Protein AF-A0A6G3X3W5-F1 (afdb_monomer)

Structure (mmCIF, N/CA/C/O backbone):
data_AF-A0A6G3X3W5-F1
#
_entry.id   AF-A0A6G3X3W5-F1
#
loop_
_atom_site.group_PDB
_atom_site.id
_atom_site.type_symbol
_atom_site.label_atom_id
_atom_site.label_alt_id
_atom_site.label_comp_id
_atom_site.label_asym_id
_atom_site.label_entity_id
_atom_site.label_seq_id
_atom_site.pdbx_PDB_ins_code
_atom_site.Cartn_x
_atom_site.Cartn_y
_atom_site.Cartn_z
_atom_site.occupancy
_atom_site.B_iso_or_equiv
_atom_site.auth_seq_id
_atom_site.auth_comp_id
_atom_site.auth_asym_id
_atom_site.auth_atom_id
_atom_site.pdbx_PDB_model_num
ATOM 1 N N . ASP A 1 1 ? 22.179 17.557 -25.042 1.00 54.53 1 ASP A N 1
ATOM 2 C CA . ASP A 1 1 ? 22.487 17.041 -23.701 1.00 54.53 1 ASP A CA 1
ATOM 3 C C . ASP A 1 1 ? 21.418 16.024 -23.303 1.00 54.53 1 ASP A C 1
ATOM 5 O O . ASP A 1 1 ? 20.459 16.345 -22.616 1.00 54.53 1 ASP A O 1
ATOM 9 N N . SER A 1 2 ? 21.482 14.838 -23.913 1.00 63.31 2 SER A N 1
ATOM 10 C CA . SER A 1 2 ? 20.417 13.816 -23.906 1.00 63.31 2 SER A CA 1
ATOM 11 C C . SER A 1 2 ? 20.949 12.413 -23.597 1.00 63.31 2 SER A C 1
ATOM 13 O O . SER A 1 2 ? 20.219 11.443 -23.739 1.00 63.31 2 SER A O 1
ATOM 15 N N . GLY A 1 3 ? 22.222 12.296 -23.201 1.00 71.25 3 GLY A N 1
ATOM 16 C CA . GLY A 1 3 ? 22.884 11.005 -22.983 1.00 71.25 3 GLY A CA 1
ATOM 17 C C . GLY A 1 3 ? 22.452 10.272 -21.709 1.00 71.25 3 GLY A C 1
ATOM 18 O O . GLY A 1 3 ? 22.761 9.097 -21.569 1.00 71.25 3 GLY A O 1
ATOM 19 N N . PHE A 1 4 ? 21.742 10.953 -20.803 1.00 77.94 4 PHE A N 1
ATOM 20 C CA . PHE A 1 4 ? 21.264 10.398 -19.530 1.00 77.94 4 PHE A CA 1
ATOM 21 C C . PHE A 1 4 ? 19.746 10.179 -19.481 1.00 77.94 4 PHE A C 1
ATOM 23 O O . PHE A 1 4 ? 19.234 9.803 -18.432 1.00 77.94 4 PHE A O 1
ATOM 30 N N . ARG A 1 5 ? 19.018 10.457 -20.572 1.00 88.31 5 ARG A N 1
ATOM 31 C CA . ARG A 1 5 ? 17.571 10.220 -20.622 1.00 88.31 5 ARG A CA 1
ATOM 32 C C . ARG A 1 5 ? 17.301 8.777 -21.001 1.00 88.31 5 ARG A C 1
ATOM 34 O O . ARG A 1 5 ? 17.800 8.304 -22.021 1.00 88.31 5 ARG A O 1
ATOM 41 N N . ASP A 1 6 ? 16.493 8.128 -20.184 1.00 94.44 6 ASP A N 1
ATOM 42 C CA . ASP A 1 6 ? 15.980 6.791 -20.426 1.00 94.44 6 ASP A CA 1
ATOM 43 C C . ASP A 1 6 ? 14.474 6.817 -20.163 1.00 94.44 6 ASP A C 1
ATOM 45 O O . ASP A 1 6 ? 14.011 6.633 -19.039 1.00 94.44 6 ASP A O 1
AT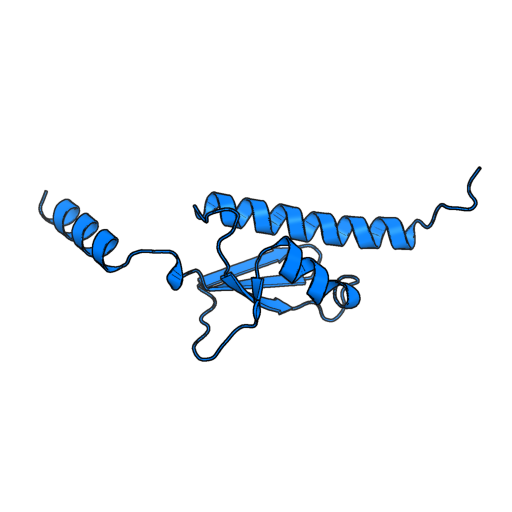OM 49 N N . ASP A 1 7 ? 13.707 7.073 -21.222 1.00 94.38 7 ASP A N 1
ATOM 50 C CA . ASP A 1 7 ? 12.250 7.190 -21.153 1.00 94.38 7 ASP A CA 1
ATOM 51 C C . ASP A 1 7 ? 11.580 5.914 -20.611 1.00 94.38 7 ASP A C 1
ATOM 53 O O . ASP A 1 7 ? 10.452 5.968 -20.116 1.00 94.38 7 ASP A O 1
ATOM 57 N N . ALA A 1 8 ? 12.222 4.747 -20.746 1.00 93.12 8 ALA A N 1
ATOM 58 C CA . ALA A 1 8 ? 11.690 3.497 -20.217 1.00 93.12 8 ALA A CA 1
ATOM 59 C C . ALA A 1 8 ? 11.881 3.438 -18.698 1.00 93.12 8 ALA A C 1
ATOM 61 O O . ALA A 1 8 ? 10.919 3.166 -17.976 1.00 93.12 8 ALA A O 1
ATOM 62 N N . ALA A 1 9 ? 13.083 3.767 -18.218 1.00 93.75 9 ALA A N 1
ATOM 63 C CA . ALA A 1 9 ? 13.370 3.846 -16.789 1.00 93.75 9 ALA A CA 1
ATOM 64 C C . ALA A 1 9 ? 12.545 4.943 -16.091 1.00 93.75 9 ALA A C 1
ATOM 66 O O . ALA A 1 9 ? 12.047 4.736 -14.985 1.00 93.75 9 ALA A O 1
ATOM 67 N N . GLU A 1 10 ? 12.350 6.095 -16.739 1.00 95.94 10 GLU A N 1
ATOM 68 C CA . GLU A 1 10 ? 11.511 7.179 -16.214 1.00 95.94 10 GLU A CA 1
ATOM 69 C C . GLU A 1 10 ? 10.069 6.701 -15.987 1.00 95.94 10 GLU A C 1
ATOM 71 O O . GLU A 1 10 ? 9.555 6.808 -14.871 1.00 95.94 10 GLU A O 1
ATOM 76 N N . LYS A 1 11 ? 9.453 6.067 -16.994 1.00 95.88 11 LYS A N 1
ATOM 77 C CA . LYS A 1 11 ? 8.098 5.497 -16.880 1.00 95.88 11 LYS A CA 1
ATOM 78 C C . LYS A 1 11 ? 8.007 4.415 -15.809 1.00 95.88 11 LYS A C 1
ATOM 80 O O . LYS A 1 11 ? 7.015 4.336 -15.089 1.00 95.88 11 LYS A O 1
ATOM 85 N N . GLU A 1 12 ? 9.025 3.569 -15.694 1.00 95.62 12 GLU A N 1
ATOM 86 C CA . GLU A 1 12 ? 9.077 2.525 -14.668 1.00 95.62 12 GLU A CA 1
ATOM 87 C C . GLU A 1 12 ? 9.028 3.124 -13.255 1.00 95.62 12 GLU A C 1
ATOM 89 O O . GLU A 1 12 ? 8.240 2.688 -12.410 1.00 95.62 12 GLU A O 1
ATOM 94 N N . ILE A 1 13 ? 9.807 4.178 -13.008 1.00 96.62 13 ILE A N 1
ATOM 95 C CA . ILE A 1 13 ? 9.835 4.868 -11.718 1.00 96.62 13 ILE A CA 1
ATOM 96 C C . ILE A 1 13 ? 8.551 5.670 -11.465 1.00 96.62 13 ILE A C 1
ATOM 98 O O . ILE A 1 13 ? 8.084 5.713 -10.323 1.00 96.62 13 ILE A O 1
ATOM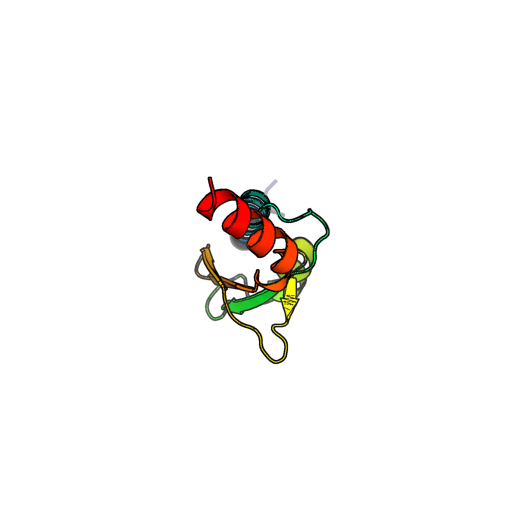 102 N N . GLU A 1 14 ? 7.936 6.258 -12.491 1.00 98.06 14 GLU A N 1
ATOM 103 C CA . GLU A 1 14 ? 6.618 6.897 -12.374 1.00 98.06 14 GLU A CA 1
ATOM 104 C C . GLU A 1 14 ? 5.551 5.913 -11.869 1.00 98.06 14 GLU A C 1
ATOM 106 O O . GLU A 1 14 ? 4.782 6.249 -10.964 1.00 98.06 14 GLU A O 1
ATOM 111 N N . LEU A 1 15 ? 5.549 4.668 -12.364 1.00 98.25 15 LEU A N 1
ATOM 112 C CA . LEU A 1 15 ? 4.633 3.629 -11.880 1.00 98.25 15 LEU A CA 1
ATOM 113 C C . LEU A 1 15 ? 4.884 3.297 -10.401 1.00 98.25 15 LEU A C 1
ATOM 115 O O . LEU A 1 15 ? 3.931 3.184 -9.626 1.00 98.25 15 LEU A O 1
ATOM 119 N N . VAL A 1 16 ? 6.149 3.191 -9.973 1.00 98.44 16 VAL A N 1
ATOM 120 C CA . VAL A 1 16 ? 6.490 2.981 -8.552 1.00 98.44 16 VAL A CA 1
ATOM 121 C C . VAL A 1 16 ? 5.967 4.136 -7.694 1.00 98.44 16 VAL A C 1
ATOM 123 O O . VAL A 1 16 ? 5.354 3.906 -6.647 1.00 98.44 16 VAL A O 1
ATOM 126 N N . GLN A 1 17 ? 6.167 5.381 -8.132 1.00 98.62 17 GLN A N 1
ATOM 127 C CA . GLN A 1 17 ? 5.677 6.565 -7.423 1.00 98.62 17 GLN A CA 1
ATOM 128 C C . GLN A 1 17 ? 4.150 6.587 -7.326 1.00 98.62 17 GLN A C 1
ATOM 130 O O . GLN A 1 17 ? 3.621 6.923 -6.262 1.00 98.62 17 GLN A O 1
ATOM 135 N N . GLN A 1 18 ? 3.445 6.193 -8.389 1.00 98.56 18 GLN A N 1
ATOM 136 C CA . GLN A 1 18 ? 1.987 6.101 -8.400 1.00 98.56 18 GLN A CA 1
ATOM 137 C C . GLN A 1 18 ? 1.490 5.107 -7.343 1.00 98.56 18 GLN A C 1
ATOM 139 O O . GLN A 1 18 ? 0.668 5.471 -6.504 1.00 98.56 18 GLN A O 1
ATOM 144 N N . VAL A 1 19 ? 2.038 3.885 -7.314 1.00 98.50 19 VAL A N 1
ATOM 145 C CA . VAL A 1 19 ? 1.689 2.872 -6.299 1.00 98.50 19 VAL A CA 1
ATOM 146 C C . VAL A 1 19 ? 1.956 3.394 -4.890 1.00 98.50 19 VAL A C 1
ATOM 148 O O . VAL A 1 19 ? 1.099 3.293 -4.010 1.00 98.50 19 VAL A O 1
ATOM 151 N N . VAL A 1 20 ? 3.133 3.983 -4.661 1.00 98.44 20 VAL A N 1
ATOM 152 C CA . VAL A 1 20 ? 3.506 4.497 -3.337 1.00 98.44 20 VAL A CA 1
ATOM 153 C C . VAL A 1 20 ? 2.566 5.619 -2.889 1.00 98.44 20 VAL A C 1
ATOM 155 O O . VAL A 1 20 ? 2.167 5.661 -1.724 1.00 98.44 20 VAL A O 1
ATOM 158 N N . THR A 1 21 ? 2.202 6.518 -3.799 1.00 98.62 21 THR A N 1
ATOM 159 C CA . THR A 1 21 ? 1.320 7.654 -3.509 1.00 98.62 21 THR A CA 1
ATOM 160 C C . THR A 1 21 ? -0.089 7.184 -3.170 1.00 98.62 21 THR A C 1
ATOM 162 O O . THR A 1 21 ? -0.609 7.549 -2.114 1.00 98.62 21 THR A O 1
ATOM 165 N N . GLU A 1 22 ? -0.675 6.322 -4.001 1.00 98.62 22 GLU A N 1
ATOM 166 C CA . GLU A 1 22 ? -2.035 5.817 -3.795 1.00 98.62 22 GLU A CA 1
ATOM 167 C C . GLU A 1 22 ? -2.150 5.002 -2.504 1.00 98.62 22 GLU A C 1
ATOM 169 O O . GLU A 1 22 ? -3.053 5.232 -1.698 1.00 98.62 22 GLU A O 1
ATOM 174 N N . VAL A 1 23 ? -1.191 4.112 -2.221 1.00 98.25 23 VAL A N 1
ATOM 175 C CA . VAL A 1 23 ? -1.237 3.326 -0.980 1.00 98.25 23 VAL A CA 1
ATOM 176 C C . VAL A 1 23 ? -1.020 4.212 0.250 1.00 98.25 23 VAL A C 1
ATOM 178 O O . VAL A 1 23 ? -1.677 4.005 1.269 1.00 98.25 23 VAL A O 1
ATOM 181 N N . ARG A 1 24 ? -0.148 5.229 0.200 1.00 98.06 24 ARG A N 1
ATOM 182 C CA . ARG A 1 24 ? 0.013 6.180 1.321 1.00 98.06 24 ARG A CA 1
ATOM 183 C C . ARG A 1 24 ? -1.251 6.980 1.580 1.00 98.06 24 ARG A C 1
ATOM 185 O O . ARG A 1 24 ? -1.629 7.131 2.741 1.00 98.06 24 ARG A O 1
ATOM 192 N N . ARG A 1 25 ? -1.888 7.469 0.516 1.00 98.31 25 ARG A N 1
ATOM 193 C CA . ARG A 1 25 ? -3.166 8.170 0.599 1.00 98.31 25 ARG A CA 1
ATOM 194 C C . ARG A 1 25 ? -4.210 7.281 1.261 1.00 98.31 25 ARG A C 1
ATOM 196 O O . ARG A 1 25 ? -4.759 7.671 2.282 1.00 98.31 25 ARG A O 1
ATOM 203 N N . PHE A 1 26 ? -4.383 6.061 0.760 1.00 97.81 26 PHE A N 1
ATOM 204 C CA . PHE A 1 26 ? -5.319 5.108 1.342 1.00 97.81 26 PHE A CA 1
ATOM 205 C C . PHE A 1 26 ? -5.034 4.853 2.822 1.00 97.81 26 PHE A C 1
ATOM 207 O O . PHE A 1 26 ? -5.934 4.945 3.647 1.00 97.81 26 PHE A O 1
ATOM 214 N N . ARG A 1 27 ? -3.776 4.595 3.193 1.00 96.44 27 ARG A N 1
ATOM 215 C CA . ARG A 1 27 ? -3.396 4.382 4.595 1.00 96.44 27 ARG A CA 1
ATOM 216 C C . ARG A 1 27 ? -3.770 5.569 5.490 1.00 96.44 27 ARG A C 1
ATOM 218 O O . ARG A 1 27 ? -4.234 5.350 6.605 1.00 96.44 27 ARG A O 1
ATOM 225 N N . ASN A 1 28 ? -3.569 6.795 5.013 1.00 96.25 28 ASN A N 1
ATOM 226 C CA . ASN A 1 28 ? -3.969 8.004 5.730 1.00 96.25 28 ASN A CA 1
ATOM 227 C C . ASN A 1 28 ? -5.496 8.112 5.856 1.00 96.25 28 ASN A C 1
ATOM 229 O O . ASN A 1 28 ? -6.000 8.385 6.940 1.00 96.25 28 ASN A O 1
ATOM 233 N N . ASP A 1 29 ? -6.228 7.821 4.780 1.00 95.94 29 ASP A N 1
ATOM 234 C CA . ASP A 1 29 ? -7.696 7.829 4.770 1.00 95.94 29 ASP A CA 1
ATOM 235 C C . ASP A 1 29 ? -8.281 6.764 5.723 1.00 95.94 29 ASP A C 1
ATOM 237 O O . ASP A 1 29 ? -9.361 6.950 6.275 1.00 95.94 29 ASP A O 1
ATOM 241 N N . GLN A 1 30 ? -7.543 5.674 5.975 1.00 93.25 30 GLN A N 1
ATOM 242 C CA . GLN A 1 30 ? -7.866 4.655 6.985 1.00 93.25 30 GLN A CA 1
ATOM 243 C C . GLN A 1 30 ? -7.373 5.003 8.407 1.00 93.25 30 GLN A C 1
ATOM 245 O O . GLN A 1 30 ? -7.463 4.175 9.311 1.00 93.25 30 GLN A O 1
ATOM 250 N N . GLY A 1 31 ? -6.819 6.201 8.625 1.00 92.44 31 GLY A N 1
ATOM 251 C CA . GLY A 1 31 ? -6.369 6.670 9.940 1.00 92.44 31 GLY A CA 1
ATOM 252 C C . GLY A 1 31 ? -5.086 6.013 10.461 1.00 92.44 31 GLY A C 1
ATOM 253 O O . GLY A 1 31 ? -4.794 6.092 11.657 1.00 92.44 31 GLY A O 1
ATOM 254 N N . LEU A 1 32 ? -4.305 5.359 9.597 1.00 93.12 32 LEU A N 1
ATOM 255 C CA . LEU A 1 32 ? -3.078 4.684 10.013 1.00 93.12 32 LEU A CA 1
ATOM 256 C C . LEU A 1 32 ? -1.965 5.672 10.323 1.00 93.12 32 LEU A C 1
ATOM 258 O O . LEU A 1 32 ? -1.695 6.607 9.569 1.00 93.12 32 LEU A O 1
ATOM 262 N N . GLN A 1 33 ? -1.218 5.382 11.386 1.00 93.31 33 GLN A N 1
ATOM 263 C CA . GLN A 1 33 ? -0.040 6.175 11.713 1.00 93.31 33 GLN A CA 1
ATOM 264 C C . GLN A 1 33 ? 1.049 5.990 10.634 1.00 93.31 33 GLN A C 1
ATOM 266 O O . GLN A 1 33 ? 1.243 4.868 10.144 1.00 93.31 33 GLN A O 1
ATOM 271 N N . PRO A 1 34 ? 1.831 7.033 10.286 1.00 91.75 34 PRO A N 1
ATOM 272 C CA . PRO A 1 34 ? 2.832 6.957 9.212 1.00 91.75 34 PRO A CA 1
ATOM 273 C C . PRO A 1 34 ? 3.857 5.819 9.361 1.00 91.75 34 PRO A C 1
ATOM 275 O O . PRO A 1 34 ? 4.326 5.259 8.372 1.00 91.75 34 PRO A O 1
ATOM 278 N N . GLY A 1 35 ? 4.212 5.463 10.601 1.00 94.00 35 GLY A N 1
ATOM 279 C CA . GLY A 1 35 ? 5.165 4.393 10.912 1.00 94.00 35 GLY A CA 1
ATOM 280 C C . GLY A 1 35 ? 4.546 3.007 11.117 1.00 94.00 35 GLY A C 1
ATOM 281 O O . GLY A 1 35 ? 5.291 2.038 11.260 1.00 94.00 35 GLY A O 1
ATOM 282 N N . GLN A 1 36 ? 3.214 2.898 11.146 1.00 95.56 36 GLN A N 1
ATOM 283 C CA . GLN A 1 36 ? 2.521 1.649 11.455 1.00 95.56 36 GLN A CA 1
ATOM 284 C C . GLN A 1 36 ? 2.794 0.603 10.375 1.00 95.56 36 GLN A C 1
ATOM 286 O O . GLN A 1 36 ? 2.580 0.848 9.187 1.00 95.56 36 GLN A O 1
ATOM 291 N N . LYS A 1 37 ? 3.266 -0.577 10.767 1.00 96.19 37 LYS A N 1
ATOM 292 C CA . LYS A 1 37 ? 3.446 -1.677 9.822 1.00 96.19 37 LYS A CA 1
ATOM 293 C C . LYS A 1 37 ? 2.116 -2.383 9.575 1.00 96.19 37 LYS A C 1
ATOM 295 O O . LYS A 1 37 ? 1.324 -2.516 10.501 1.00 96.19 37 LYS A O 1
ATOM 300 N N . VAL A 1 38 ? 1.877 -2.791 8.332 1.00 96.75 38 VAL A N 1
ATOM 301 C CA . VAL A 1 38 ? 0.621 -3.430 7.907 1.00 96.75 38 VAL A CA 1
ATOM 302 C C . VAL A 1 38 ? 0.948 -4.693 7.109 1.00 96.75 38 VAL A C 1
ATOM 304 O O . VAL A 1 38 ? 1.749 -4.600 6.174 1.00 96.75 38 VAL A O 1
ATOM 307 N N . PRO A 1 39 ? 0.383 -5.864 7.448 1.00 97.81 39 PRO A N 1
ATOM 308 C CA . PRO A 1 39 ? 0.507 -7.062 6.623 1.00 97.81 39 PRO A CA 1
ATOM 309 C C . PRO A 1 39 ? -0.118 -6.849 5.241 1.00 97.81 39 PRO A C 1
ATOM 311 O O . PRO A 1 39 ? -1.200 -6.269 5.125 1.00 97.81 39 PRO A O 1
ATOM 314 N N . ALA A 1 40 ? 0.568 -7.303 4.193 1.00 98.38 40 ALA A N 1
ATOM 315 C CA . ALA A 1 40 ? 0.124 -7.103 2.824 1.00 98.38 40 ALA A CA 1
ATOM 316 C C . ALA A 1 40 ? 0.579 -8.197 1.855 1.00 98.38 40 ALA A C 1
ATOM 318 O O . ALA A 1 40 ? 1.732 -8.655 1.882 1.00 98.38 40 ALA A O 1
ATOM 319 N N . GLU A 1 41 ? -0.304 -8.493 0.909 1.00 98.56 41 GLU A N 1
ATOM 320 C CA . GLU A 1 41 ? -0.013 -9.254 -0.302 1.00 98.56 41 GLU A CA 1
ATOM 321 C C . GLU A 1 41 ? 0.071 -8.298 -1.499 1.00 98.56 41 GLU A C 1
ATOM 323 O O . GLU A 1 41 ? -0.745 -7.384 -1.644 1.00 98.56 41 GLU A O 1
ATOM 328 N N . LEU A 1 42 ? 1.098 -8.475 -2.333 1.00 98.56 42 LEU A N 1
ATOM 329 C CA . LEU A 1 42 ? 1.341 -7.653 -3.515 1.00 98.56 42 LEU A CA 1
ATOM 330 C C . LEU A 1 42 ? 1.302 -8.559 -4.744 1.00 98.56 42 LEU A C 1
ATOM 332 O O . LEU A 1 42 ? 2.175 -9.404 -4.927 1.00 98.56 42 LEU A O 1
ATOM 336 N N . THR A 1 43 ? 0.318 -8.354 -5.611 1.00 98.44 43 THR A N 1
ATOM 337 C CA . THR A 1 43 ? 0.257 -9.013 -6.917 1.00 98.44 43 THR A CA 1
ATOM 338 C C . THR A 1 43 ? 0.890 -8.091 -7.954 1.00 98.44 43 THR A C 1
ATOM 340 O O . THR A 1 43 ? 0.262 -7.126 -8.390 1.00 98.44 43 THR A O 1
ATOM 343 N N . LEU A 1 44 ? 2.148 -8.368 -8.317 1.00 98.06 44 LEU A N 1
ATOM 344 C CA . LEU A 1 44 ? 2.949 -7.543 -9.240 1.00 98.06 44 LEU A CA 1
ATOM 345 C C . LEU A 1 44 ? 3.305 -8.255 -10.554 1.00 98.06 44 LEU A C 1
ATOM 347 O O . LEU A 1 44 ? 3.920 -7.654 -11.438 1.00 98.06 44 LEU A O 1
ATOM 351 N N . THR A 1 45 ? 2.975 -9.540 -10.690 1.00 96.31 45 THR A N 1
ATOM 352 C CA . THR A 1 45 ? 3.323 -10.345 -11.866 1.00 96.31 45 THR A CA 1
ATOM 353 C C . THR A 1 45 ? 2.791 -9.709 -13.150 1.00 96.31 45 THR A C 1
ATOM 355 O O . THR A 1 45 ? 1.633 -9.314 -13.221 1.00 96.31 45 THR A O 1
ATOM 358 N N . GLY A 1 46 ? 3.643 -9.617 -14.175 1.00 95.06 46 GLY A N 1
ATOM 359 C CA . GLY A 1 46 ? 3.289 -8.996 -15.456 1.00 95.06 46 GLY A CA 1
ATOM 360 C C . GLY A 1 46 ? 3.370 -7.466 -15.472 1.00 95.06 46 GLY A C 1
ATOM 36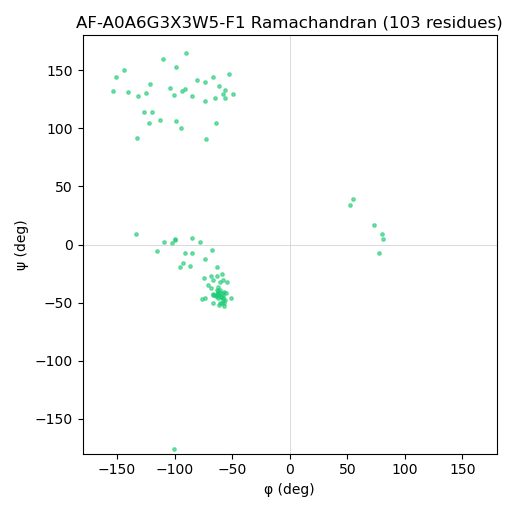1 O O . GLY A 1 46 ? 3.039 -6.862 -16.487 1.00 95.06 46 GLY A O 1
ATOM 362 N N . THR A 1 47 ? 3.836 -6.836 -14.389 1.00 96.56 47 THR A N 1
ATOM 363 C CA . THR A 1 47 ? 4.063 -5.385 -14.316 1.00 96.56 47 THR A CA 1
ATOM 364 C C . THR A 1 47 ? 5.556 -5.055 -14.258 1.00 96.56 47 THR A C 1
ATOM 366 O O . THR A 1 47 ? 6.369 -5.877 -13.828 1.00 96.56 47 THR A O 1
ATOM 369 N N . ALA A 1 48 ? 5.915 -3.813 -14.599 1.00 96.25 48 ALA A N 1
ATOM 370 C CA . ALA A 1 48 ? 7.266 -3.279 -14.394 1.00 96.25 48 ALA A CA 1
ATOM 371 C C . ALA A 1 48 ? 7.631 -3.100 -12.901 1.00 96.25 48 ALA A C 1
ATOM 373 O O . ALA A 1 48 ? 8.760 -2.760 -12.570 1.00 96.25 48 ALA A O 1
ATOM 374 N N . LEU A 1 49 ? 6.690 -3.343 -11.980 1.00 97.75 49 LEU A N 1
ATOM 375 C CA . LEU A 1 49 ? 6.869 -3.145 -10.541 1.00 97.75 49 LEU A CA 1
ATOM 376 C C . LEU A 1 49 ? 7.487 -4.359 -9.840 1.00 97.75 49 LEU A C 1
ATOM 378 O O . LEU A 1 49 ? 7.987 -4.213 -8.728 1.00 97.75 49 LEU A O 1
ATOM 382 N N . ALA A 1 50 ? 7.444 -5.550 -10.451 1.00 97.81 50 ALA A N 1
ATOM 383 C CA . ALA A 1 50 ? 7.909 -6.785 -9.816 1.00 97.81 50 ALA A CA 1
ATOM 384 C C . ALA A 1 50 ? 9.369 -6.711 -9.308 1.00 97.81 50 ALA A C 1
ATOM 386 O O . ALA A 1 50 ? 9.609 -7.129 -8.174 1.00 97.81 50 ALA A O 1
ATOM 387 N N . PRO A 1 51 ? 10.336 -6.117 -10.042 1.00 97.50 51 PRO A N 1
ATOM 388 C CA . PRO A 1 51 ? 11.699 -5.929 -9.534 1.00 97.50 51 PRO A CA 1
ATOM 389 C C . PRO A 1 51 ? 11.796 -5.004 -8.306 1.00 97.50 51 PRO A C 1
ATOM 391 O O . PRO A 1 51 ? 12.775 -5.066 -7.564 1.00 97.50 51 PRO A O 1
ATOM 394 N N . HIS A 1 52 ? 10.783 -4.165 -8.064 1.00 98.12 52 HIS A N 1
ATOM 395 C CA . HIS A 1 52 ? 10.769 -3.132 -7.022 1.00 98.12 52 HIS A CA 1
ATOM 396 C C . HIS A 1 52 ? 10.019 -3.532 -5.753 1.00 98.1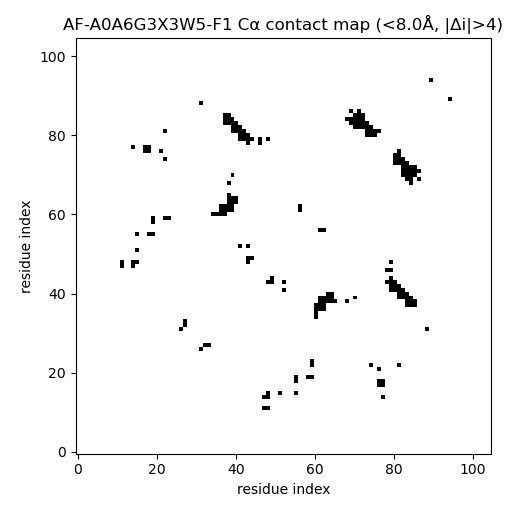2 52 HIS A C 1
ATOM 398 O O . HIS A 1 52 ? 9.884 -2.709 -4.846 1.00 98.12 52 HIS A O 1
ATOM 404 N N . GLU A 1 53 ? 9.534 -4.773 -5.644 1.00 98.38 53 GLU A N 1
ATOM 405 C CA . GLU A 1 53 ? 8.672 -5.197 -4.533 1.00 98.38 53 GLU A CA 1
ATOM 406 C C . GLU A 1 53 ? 9.263 -4.857 -3.155 1.00 98.38 53 GLU A C 1
ATOM 408 O O . GLU A 1 53 ? 8.578 -4.296 -2.295 1.00 98.38 53 GLU A O 1
ATOM 413 N N . ALA A 1 54 ? 10.551 -5.141 -2.948 1.00 98.44 54 ALA A N 1
ATOM 414 C CA . ALA A 1 54 ? 11.226 -4.874 -1.680 1.00 98.44 54 ALA A CA 1
ATOM 415 C C . ALA A 1 54 ? 11.232 -3.374 -1.328 1.00 98.44 54 ALA A C 1
ATOM 417 O O . ALA A 1 54 ? 10.930 -3.000 -0.191 1.00 98.44 54 ALA A O 1
ATOM 418 N N . ALA A 1 55 ? 11.510 -2.509 -2.310 1.00 98.31 55 ALA A N 1
ATOM 419 C CA . ALA A 1 55 ? 11.500 -1.059 -2.133 1.00 98.31 55 ALA A CA 1
ATOM 420 C C . ALA A 1 55 ? 10.080 -0.537 -1.860 1.00 98.31 55 ALA A C 1
ATOM 422 O O . ALA A 1 55 ? 9.878 0.251 -0.932 1.00 98.31 55 ALA A O 1
ATOM 423 N N . ILE A 1 56 ? 9.083 -1.030 -2.603 1.00 98.50 56 ILE A N 1
ATOM 424 C CA . ILE A 1 56 ? 7.665 -0.698 -2.408 1.00 98.50 56 ILE A CA 1
ATOM 425 C C . ILE A 1 56 ? 7.236 -1.050 -0.977 1.00 98.50 56 ILE A C 1
ATOM 427 O O . ILE A 1 56 ? 6.719 -0.190 -0.257 1.00 98.50 56 ILE A O 1
ATOM 431 N N . ARG A 1 57 ? 7.521 -2.274 -0.510 1.00 98.56 57 ARG A N 1
ATOM 432 C CA . ARG A 1 57 ? 7.214 -2.702 0.866 1.00 98.56 57 ARG A CA 1
ATOM 433 C C . ARG A 1 57 ? 7.886 -1.809 1.906 1.00 98.56 57 ARG A C 1
ATOM 435 O O . ARG A 1 57 ? 7.236 -1.377 2.862 1.00 98.56 57 ARG A O 1
ATOM 442 N N . GLN A 1 58 ? 9.162 -1.478 1.712 1.00 98.50 58 GLN A N 1
ATOM 443 C CA . GLN A 1 58 ? 9.916 -0.619 2.627 1.00 98.50 58 GLN A CA 1
ATOM 444 C C . GLN A 1 58 ? 9.320 0.794 2.730 1.00 98.50 58 GLN A C 1
ATOM 446 O O . GLN A 1 58 ? 9.152 1.311 3.845 1.00 98.50 58 GLN A O 1
ATOM 451 N N . LEU A 1 59 ? 8.991 1.412 1.591 1.00 98.31 59 LEU A N 1
ATOM 452 C CA . LEU A 1 59 ? 8.437 2.768 1.502 1.00 98.31 59 LEU A CA 1
ATOM 453 C C . LEU A 1 59 ? 7.016 2.880 2.061 1.00 98.31 59 LEU A C 1
ATOM 455 O O . LEU A 1 59 ? 6.630 3.965 2.512 1.00 98.31 59 LEU A O 1
ATOM 459 N N . LEU A 1 60 ? 6.260 1.782 2.025 1.00 98.12 60 LEU A N 1
ATOM 460 C CA . LEU A 1 60 ? 4.858 1.701 2.442 1.00 98.12 60 LEU A CA 1
ATOM 461 C C . LEU A 1 60 ? 4.648 1.055 3.817 1.00 98.12 60 LEU A C 1
ATOM 463 O O . LEU A 1 60 ? 3.508 0.933 4.264 1.00 98.12 60 LEU A O 1
ATOM 467 N N . ARG A 1 61 ? 5.735 0.658 4.497 1.00 98.00 61 ARG A N 1
ATOM 468 C CA . ARG A 1 61 ? 5.702 -0.064 5.783 1.00 98.00 61 ARG A CA 1
ATOM 469 C C . ARG A 1 61 ? 4.856 -1.338 5.709 1.00 98.00 61 ARG A C 1
ATOM 471 O O . ARG A 1 61 ? 4.135 -1.666 6.649 1.00 98.00 61 ARG A O 1
ATOM 478 N N . LEU A 1 62 ? 4.944 -2.051 4.591 1.00 98.06 62 LEU A N 1
ATOM 479 C CA . LEU A 1 62 ? 4.211 -3.295 4.396 1.00 98.06 62 LEU A CA 1
ATOM 480 C C . LEU A 1 62 ? 5.054 -4.479 4.851 1.00 98.06 62 LEU A C 1
ATOM 482 O O . LEU A 1 62 ? 6.236 -4.582 4.523 1.00 98.06 62 LEU A O 1
ATOM 486 N N . GLN A 1 63 ? 4.435 -5.374 5.607 1.00 97.69 63 GLN A N 1
ATOM 487 C CA . GLN A 1 63 ? 5.012 -6.663 5.966 1.00 97.69 63 GLN A CA 1
ATOM 488 C C . GLN A 1 63 ? 4.449 -7.742 5.038 1.00 97.69 63 GLN A C 1
ATOM 490 O O . GLN A 1 63 ? 3.347 -7.566 4.518 1.00 97.69 63 GLN A O 1
ATOM 495 N N . PRO A 1 64 ? 5.180 -8.839 4.793 1.00 97.62 64 PRO A N 1
ATOM 496 C CA . PRO A 1 64 ? 4.603 -10.003 4.130 1.00 97.62 64 PRO A CA 1
ATOM 497 C C . PRO A 1 64 ? 3.319 -10.459 4.832 1.00 97.62 64 PRO A C 1
ATOM 499 O O . PRO A 1 64 ? 3.208 -10.332 6.055 1.00 97.62 64 PRO A O 1
ATOM 502 N N . ALA A 1 65 ? 2.368 -10.985 4.063 1.00 96.12 65 ALA A N 1
ATOM 503 C CA . ALA A 1 65 ? 1.234 -11.710 4.619 1.00 96.12 65 ALA A CA 1
ATOM 504 C C . ALA A 1 65 ? 1.759 -12.870 5.484 1.00 96.12 65 ALA A C 1
ATOM 506 O O . ALA A 1 65 ? 2.606 -13.646 5.041 1.00 96.12 65 ALA A O 1
ATOM 507 N N . GLY A 1 66 ? 1.312 -12.924 6.737 1.00 90.31 66 GLY A N 1
ATOM 508 C CA . GLY A 1 66 ? 1.637 -14.001 7.669 1.00 90.31 66 GLY A CA 1
ATOM 509 C C . GLY A 1 66 ? 0.500 -15.012 7.781 1.00 90.31 66 GLY A C 1
ATOM 510 O O . GLY A 1 66 ? -0.536 -14.883 7.123 1.00 90.31 66 GLY A O 1
ATOM 511 N N . ASP A 1 67 ? 0.675 -15.988 8.667 1.00 90.12 67 ASP A N 1
ATOM 512 C CA . ASP A 1 67 ? -0.383 -16.939 8.999 1.00 90.12 67 ASP A CA 1
ATOM 513 C C . ASP A 1 67 ? -1.620 -16.200 9.523 1.00 90.12 67 ASP A C 1
ATOM 515 O O . ASP A 1 67 ? -1.533 -15.351 10.411 1.00 90.12 67 ASP A O 1
ATOM 519 N N . GLY A 1 68 ? -2.781 -16.516 8.951 1.00 89.25 68 GLY A N 1
ATOM 520 C CA . GLY A 1 68 ? -4.041 -15.871 9.316 1.00 89.25 68 GLY A CA 1
ATOM 521 C C . GLY A 1 68 ? -4.281 -14.502 8.678 1.00 89.25 68 GLY A C 1
ATOM 522 O O . GLY A 1 68 ? -5.260 -13.866 9.052 1.00 89.25 68 GLY A O 1
ATOM 523 N N . PHE A 1 69 ? -3.458 -14.066 7.713 1.00 95.81 69 PHE A N 1
ATOM 524 C CA . PHE A 1 69 ? -3.735 -12.874 6.902 1.00 95.81 69 PHE A CA 1
ATOM 525 C C . PHE A 1 69 ? -5.161 -12.900 6.340 1.00 95.81 69 PHE A C 1
ATOM 527 O O . PHE A 1 69 ? -5.576 -13.883 5.720 1.00 95.81 69 PHE A O 1
ATOM 534 N N . GLN A 1 70 ? -5.894 -11.805 6.537 1.00 95.19 70 GLN A N 1
ATOM 535 C CA . GLN A 1 70 ? -7.201 -11.585 5.930 1.00 95.19 70 GLN A CA 1
ATOM 536 C C . GLN A 1 70 ? -7.188 -10.244 5.206 1.00 95.19 70 GLN A C 1
ATOM 538 O O . GLN A 1 70 ? -7.093 -9.189 5.827 1.00 95.19 70 GLN A O 1
ATOM 543 N N . ALA A 1 71 ? -7.307 -10.268 3.879 1.00 96.88 71 ALA A N 1
ATOM 544 C CA . ALA A 1 71 ? -7.430 -9.038 3.112 1.00 96.88 71 ALA A CA 1
ATOM 545 C C . ALA A 1 71 ? -8.740 -8.325 3.488 1.00 96.88 71 ALA A C 1
ATOM 547 O O . ALA A 1 71 ? -9.825 -8.723 3.068 1.00 96.88 71 ALA A O 1
ATOM 548 N N . THR A 1 72 ? -8.638 -7.255 4.273 1.00 96.31 72 THR A N 1
ATOM 549 C CA . THR A 1 72 ? -9.778 -6.396 4.623 1.00 96.31 72 THR A CA 1
ATOM 550 C C . THR A 1 72 ? -9.921 -5.224 3.654 1.00 96.31 72 THR A C 1
ATOM 552 O O . THR A 1 72 ? -10.957 -4.567 3.629 1.00 96.31 72 THR A O 1
ATOM 555 N N . ALA A 1 73 ? -8.880 -4.941 2.866 1.00 96.88 73 ALA A N 1
ATOM 556 C CA . ALA A 1 73 ? -8.887 -3.956 1.794 1.00 96.88 73 ALA A CA 1
ATOM 557 C C . ALA A 1 73 ? -8.031 -4.433 0.613 1.00 96.88 73 ALA A C 1
ATOM 559 O O . ALA A 1 73 ? -7.041 -5.139 0.801 1.00 96.88 73 ALA A O 1
ATOM 560 N N . SER A 1 74 ? -8.393 -4.021 -0.602 1.00 97.88 74 SER A N 1
ATOM 561 C CA . SER A 1 74 ? -7.652 -4.332 -1.827 1.00 97.88 74 SER A CA 1
ATOM 562 C C . SER A 1 74 ? -7.624 -3.122 -2.754 1.00 97.88 74 SER A C 1
ATOM 564 O O . SER A 1 74 ? -8.657 -2.494 -2.987 1.00 97.88 74 SER A O 1
ATOM 566 N N . LEU A 1 75 ? -6.434 -2.782 -3.249 1.00 98.06 75 LEU A N 1
ATOM 567 C CA . LEU A 1 75 ? -6.187 -1.601 -4.067 1.00 98.06 75 LEU A CA 1
ATOM 568 C C . LEU A 1 75 ? -5.586 -1.991 -5.419 1.00 98.06 75 LEU A C 1
ATOM 570 O O . LEU A 1 75 ? -4.390 -2.294 -5.477 1.00 98.06 75 LEU A O 1
ATOM 574 N N . PRO A 1 76 ? -6.367 -1.955 -6.512 1.00 98.19 76 PRO A N 1
ATOM 575 C CA . PRO A 1 76 ? -5.814 -2.028 -7.855 1.00 98.19 76 PRO A CA 1
ATOM 576 C C . PRO A 1 76 ? -5.139 -0.695 -8.213 1.00 98.19 76 PRO A C 1
ATOM 578 O O . PRO A 1 76 ? -5.767 0.362 -8.166 1.00 98.19 76 PRO A O 1
ATOM 581 N N . VAL A 1 77 ? -3.858 -0.726 -8.581 1.00 97.62 77 VAL A N 1
ATOM 582 C CA . VAL A 1 77 ? -3.079 0.470 -8.940 1.00 97.62 77 VAL A CA 1
ATOM 583 C C . VAL A 1 77 ? -1.952 0.106 -9.903 1.00 97.62 77 VAL A C 1
ATOM 585 O O . VAL A 1 77 ? -1.220 -0.847 -9.668 1.00 97.62 77 VAL A O 1
ATOM 588 N N . ALA A 1 78 ? -1.801 0.862 -10.996 1.00 96.31 78 ALA A N 1
ATOM 589 C CA . ALA A 1 78 ? -0.723 0.674 -11.978 1.00 96.31 78 ALA A CA 1
ATOM 590 C C . ALA A 1 78 ? -0.589 -0.776 -12.515 1.00 96.31 78 ALA A C 1
ATOM 592 O O . ALA A 1 78 ? 0.510 -1.264 -12.765 1.00 96.31 78 ALA A O 1
ATOM 593 N N . GLY A 1 79 ? -1.714 -1.490 -12.660 1.00 96.12 79 GLY A N 1
ATOM 594 C CA . GLY A 1 79 ? -1.745 -2.901 -13.072 1.00 96.12 79 GLY A CA 1
ATOM 595 C C . GLY A 1 79 ? -1.377 -3.905 -11.970 1.00 96.12 79 GLY A C 1
ATOM 596 O O . GLY A 1 79 ? -1.543 -5.104 -12.169 1.00 96.12 79 GLY A O 1
ATOM 597 N N . ALA A 1 80 ? -0.930 -3.431 -10.808 1.00 97.88 80 ALA A N 1
ATOM 598 C CA . ALA A 1 80 ? -0.739 -4.221 -9.602 1.00 97.88 80 ALA A CA 1
ATOM 599 C C . ALA A 1 80 ? -2.002 -4.243 -8.728 1.00 97.88 80 ALA A C 1
ATOM 601 O O . ALA A 1 80 ? -2.905 -3.419 -8.874 1.00 97.88 80 ALA A O 1
ATOM 602 N N . THR A 1 81 ? -2.040 -5.177 -7.778 1.00 98.69 81 THR A N 1
ATOM 603 C CA . THR A 1 81 ? -3.016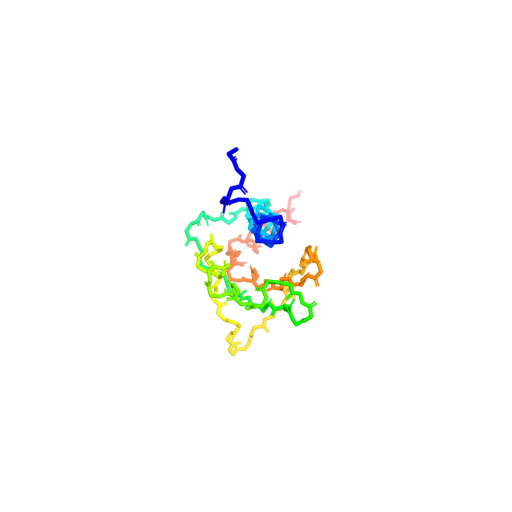 -5.190 -6.679 1.00 98.69 81 THR A CA 1
ATOM 604 C C . THR A 1 81 ? -2.279 -5.241 -5.344 1.00 98.69 81 THR A C 1
ATOM 606 O O . THR A 1 81 ? -1.394 -6.077 -5.159 1.00 98.69 81 THR A O 1
ATOM 609 N N . VAL A 1 82 ? -2.636 -4.350 -4.415 1.00 98.69 82 VAL A N 1
ATOM 610 C CA . VAL A 1 82 ? -2.115 -4.327 -3.039 1.00 98.69 82 VAL A CA 1
ATOM 611 C C . VAL A 1 82 ? -3.250 -4.674 -2.083 1.00 98.69 82 VAL A C 1
ATOM 613 O O . VAL A 1 82 ? -4.149 -3.862 -1.864 1.00 98.69 82 VAL A O 1
ATOM 616 N N . ALA A 1 83 ? -3.213 -5.876 -1.515 1.00 98.62 83 ALA A N 1
ATOM 617 C CA . ALA A 1 83 ? -4.157 -6.310 -0.493 1.00 98.62 83 ALA A CA 1
ATOM 618 C C . ALA A 1 83 ? -3.582 -6.034 0.900 1.00 98.62 83 ALA A C 1
ATOM 620 O O . ALA A 1 83 ? -2.428 -6.366 1.170 1.00 98.62 83 ALA A O 1
ATOM 621 N N . LEU A 1 84 ? -4.378 -5.424 1.779 1.00 98.06 84 LEU A N 1
ATOM 622 C CA . LEU A 1 84 ? -3.986 -5.010 3.126 1.00 98.06 84 LEU A CA 1
ATOM 623 C C . LEU A 1 84 ? -4.886 -5.669 4.169 1.00 98.06 84 LEU A C 1
ATOM 625 O O . LEU A 1 84 ? -6.110 -5.693 4.015 1.00 98.06 84 LEU A O 1
ATOM 629 N N . ASP A 1 85 ? -4.275 -6.124 5.257 1.00 96.81 85 ASP A N 1
ATOM 630 C CA . ASP A 1 85 ? -4.991 -6.531 6.462 1.00 96.81 85 ASP A CA 1
ATOM 631 C C . ASP A 1 85 ? -4.953 -5.392 7.486 1.00 96.81 85 ASP A C 1
ATOM 633 O O . ASP A 1 85 ? -3.919 -5.083 8.085 1.00 96.81 85 ASP A O 1
ATOM 637 N N . LEU A 1 86 ? -6.096 -4.734 7.649 1.00 94.00 86 LEU A N 1
ATOM 638 C CA . LEU A 1 86 ? -6.302 -3.621 8.570 1.00 94.00 86 LEU A CA 1
ATOM 639 C C . LEU A 1 86 ? -6.978 -4.078 9.867 1.00 94.00 86 LEU A C 1
ATOM 641 O O . LEU A 1 86 ? -7.283 -3.253 10.719 1.00 94.00 86 LEU A O 1
ATOM 645 N N . SER A 1 87 ? -7.222 -5.375 10.060 1.00 88.19 87 SER A N 1
ATOM 646 C CA . SER A 1 87 ? -7.927 -5.864 11.251 1.00 88.19 87 SER A CA 1
ATOM 647 C C . SER A 1 87 ? -7.185 -5.530 12.553 1.00 88.19 87 SER A C 1
ATOM 649 O O . SER A 1 87 ? -7.814 -5.228 13.565 1.00 88.19 87 SER A O 1
ATOM 651 N N . GLY A 1 88 ? -5.848 -5.492 12.518 1.00 79.88 88 GLY A N 1
ATOM 652 C CA . GLY A 1 88 ? -5.000 -5.111 13.653 1.00 79.88 88 GLY A CA 1
ATOM 653 C C . GLY A 1 88 ? -4.899 -3.603 13.916 1.00 79.88 88 GLY A C 1
ATOM 654 O O . GLY A 1 88 ? -4.134 -3.193 14.788 1.00 79.88 88 GLY A O 1
ATOM 655 N N . THR A 1 89 ? -5.599 -2.760 13.152 1.00 75.81 89 THR A N 1
ATOM 656 C CA . THR A 1 89 ? -5.499 -1.295 13.265 1.00 75.81 89 THR A CA 1
ATOM 657 C C . THR A 1 89 ? -6.589 -0.708 14.161 1.00 75.81 89 THR A C 1
ATOM 659 O O . THR A 1 89 ? -6.417 0.394 14.679 1.00 75.81 89 THR A O 1
ATOM 662 N N . ILE A 1 90 ? -7.675 -1.455 14.385 1.00 75.94 90 ILE A N 1
ATOM 663 C CA . ILE A 1 90 ? -8.828 -1.042 15.188 1.00 75.94 90 ILE A CA 1
ATOM 664 C C . ILE A 1 90 ? -8.736 -1.675 16.581 1.00 75.94 90 ILE A C 1
ATOM 666 O O . ILE A 1 90 ? -8.620 -2.894 16.715 1.00 75.94 90 ILE A O 1
ATOM 670 N N . ASP A 1 91 ? -8.863 -0.864 17.635 1.00 77.94 91 ASP A N 1
ATOM 671 C CA . ASP A 1 91 ? -9.120 -1.376 18.985 1.00 77.94 91 ASP A CA 1
ATOM 672 C C . ASP A 1 91 ? -10.575 -1.863 19.066 1.00 77.94 91 ASP A C 1
ATOM 674 O O . ASP A 1 91 ? -11.504 -1.108 19.361 1.00 77.94 91 ASP A O 1
ATOM 678 N N . VAL A 1 92 ? -10.774 -3.149 18.769 1.00 81.88 92 VAL A N 1
ATOM 679 C CA . VAL A 1 92 ? -12.096 -3.794 18.740 1.00 81.88 92 VAL A CA 1
ATOM 680 C C . VAL A 1 92 ? -12.817 -3.684 20.086 1.00 81.88 92 VAL A C 1
ATOM 682 O O . VAL A 1 92 ? -14.047 -3.627 20.120 1.00 81.88 92 VAL A O 1
ATOM 685 N N . ALA A 1 93 ? -12.088 -3.653 21.205 1.00 84.06 93 ALA A N 1
ATOM 686 C CA . ALA A 1 93 ? -12.695 -3.551 22.526 1.00 84.06 93 ALA A CA 1
ATOM 687 C C . ALA A 1 93 ? -13.234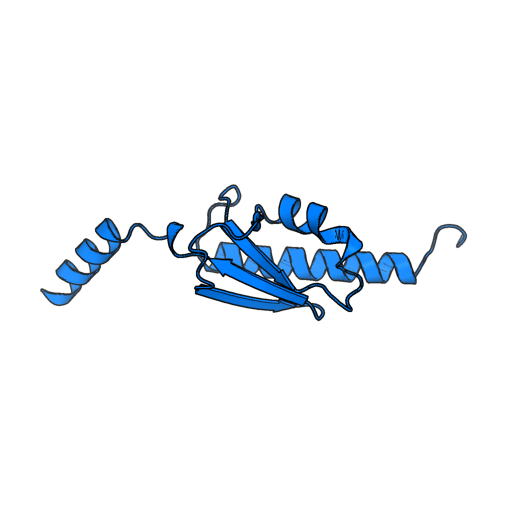 -2.135 22.771 1.00 84.06 93 ALA A C 1
ATOM 689 O O . ALA A 1 93 ? -14.382 -1.979 23.201 1.00 84.06 93 ALA A O 1
ATOM 690 N N . ALA A 1 94 ? -12.436 -1.113 22.451 1.00 84.31 94 ALA A N 1
ATOM 691 C CA . ALA A 1 94 ? -12.860 0.281 22.517 1.00 84.31 94 ALA A CA 1
ATOM 692 C C . ALA A 1 94 ? -14.024 0.563 21.557 1.00 84.31 94 ALA A C 1
ATOM 694 O O . ALA A 1 94 ? -15.011 1.186 21.954 1.00 84.31 94 ALA A O 1
ATOM 695 N N . GLU A 1 95 ? -13.948 0.044 20.331 1.00 89.19 95 GLU A N 1
ATOM 696 C CA . GLU A 1 95 ? -14.983 0.245 19.320 1.00 89.19 95 GLU A CA 1
ATOM 697 C C . GLU A 1 95 ? -16.296 -0.444 19.707 1.00 89.19 95 GLU A C 1
ATOM 699 O O . GLU A 1 95 ? -17.360 0.170 19.647 1.00 89.19 95 GLU A O 1
ATOM 704 N N . ARG A 1 96 ? -16.238 -1.678 20.229 1.00 91.31 96 ARG A N 1
ATOM 705 C CA . ARG A 1 96 ? -17.421 -2.358 20.776 1.00 91.31 96 ARG A CA 1
ATOM 706 C C . ARG A 1 96 ? -18.059 -1.546 21.898 1.00 91.31 96 ARG A C 1
ATOM 708 O O . ARG A 1 96 ? -19.271 -1.366 21.894 1.00 91.31 96 ARG A O 1
ATOM 715 N N . LYS A 1 97 ? -17.259 -1.033 22.840 1.00 92.75 97 LYS A N 1
ATOM 716 C CA . LYS A 1 97 ? -17.763 -0.219 23.956 1.00 92.75 97 LYS A CA 1
ATOM 717 C C . LYS A 1 97 ? -18.462 1.052 23.463 1.00 92.75 97 LYS A C 1
ATOM 719 O O . LYS A 1 97 ? -19.505 1.409 24.006 1.00 92.75 97 LYS A O 1
ATOM 724 N N . ARG A 1 98 ? -17.902 1.725 22.452 1.00 92.81 98 ARG A N 1
ATOM 725 C CA . ARG A 1 98 ? -18.508 2.908 21.823 1.00 92.81 98 ARG A CA 1
ATOM 726 C C . ARG A 1 98 ? -19.851 2.562 21.184 1.00 92.81 98 ARG A C 1
ATOM 728 O O . ARG A 1 98 ? -20.847 3.186 21.522 1.00 92.81 98 ARG A O 1
ATOM 735 N N . LEU A 1 99 ? -19.885 1.527 20.343 1.00 94.12 99 LEU A N 1
ATOM 736 C CA . LEU A 1 99 ? -21.101 1.093 19.651 1.00 94.12 99 LEU A CA 1
ATOM 737 C C . LEU A 1 99 ? -22.198 0.625 20.618 1.00 94.12 99 LEU A C 1
ATOM 739 O O . LEU A 1 99 ? -23.368 0.901 20.381 1.00 94.12 99 LEU A O 1
ATOM 743 N N . THR A 1 100 ? -21.845 -0.045 21.722 1.00 94.62 100 THR A N 1
ATOM 744 C CA . THR A 1 100 ? -22.813 -0.404 22.773 1.00 94.62 100 THR A CA 1
ATOM 745 C C . THR A 1 100 ? -23.411 0.836 23.431 1.00 94.62 100 THR A C 1
ATOM 747 O O . THR A 1 100 ? -24.622 0.897 23.598 1.00 94.62 100 THR A O 1
ATOM 750 N N . LYS A 1 101 ? -22.592 1.849 23.742 1.00 92.25 101 LYS A N 1
ATOM 751 C CA . LYS A 1 101 ? -23.089 3.120 24.284 1.00 92.25 101 LYS A CA 1
ATOM 752 C C . LYS A 1 101 ? -24.015 3.840 23.296 1.00 92.25 101 LYS A C 1
ATOM 754 O O . LYS A 1 101 ? -25.035 4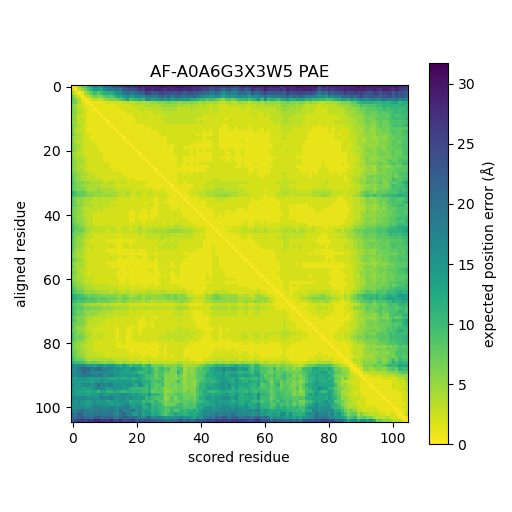.367 23.718 1.00 92.25 101 LYS A O 1
ATOM 759 N N . ASP A 1 102 ? -23.656 3.868 22.012 1.00 91.31 102 ASP A N 1
ATOM 760 C CA . ASP A 1 102 ? -24.458 4.515 20.964 1.00 91.31 102 ASP A CA 1
ATOM 761 C C . ASP A 1 102 ? -25.804 3.795 20.745 1.00 91.31 102 ASP A C 1
ATOM 763 O O . ASP A 1 102 ? -26.785 4.436 20.391 1.00 91.31 102 ASP A O 1
ATOM 767 N N . LEU A 1 103 ? -25.865 2.477 20.971 1.00 93.81 103 LEU A N 1
ATOM 768 C CA . LEU A 1 103 ? -27.09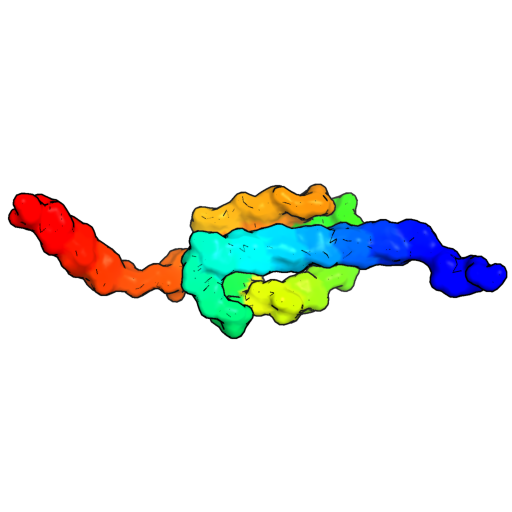1 1.675 20.862 1.00 93.81 103 LEU A CA 1
ATOM 769 C C . LEU A 1 103 ? -28.065 1.881 22.036 1.00 93.81 103 LEU A C 1
ATOM 771 O O . LEU A 1 103 ? -29.267 1.692 21.871 1.00 93.81 103 LEU A O 1
ATOM 775 N N . GLU A 1 104 ? -27.553 2.208 23.223 1.00 91.88 104 GLU A N 1
ATOM 776 C CA . GLU A 1 104 ? -28.353 2.437 24.437 1.00 91.88 104 GLU A CA 1
ATOM 777 C C . GLU A 1 104 ? -28.907 3.874 24.545 1.00 91.88 104 GLU A C 1
ATOM 779 O O . GLU A 1 104 ? -29.689 4.149 25.459 1.00 91.88 104 GLU A O 1
ATOM 784 N N . ALA A 1 105 ? -28.492 4.780 23.651 1.00 71.62 105 ALA A N 1
ATOM 785 C CA . ALA A 1 105 ? -28.907 6.186 23.594 1.00 71.62 105 ALA A CA 1
ATOM 786 C C . ALA A 1 105 ? -30.175 6.396 22.750 1.00 71.62 105 ALA A C 1
ATOM 788 O O . ALA A 1 105 ? -30.986 7.265 23.149 1.00 71.62 105 ALA A O 1
#

pLDDT: mean 93.62, std 7.74, range [54.53, 98.69]

Sequence (105 aa):
DSGFRDDAAE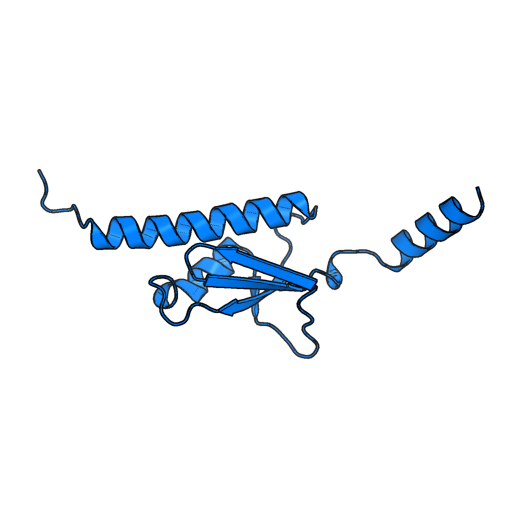KEIELVQQVVTEVRRFRNDQGLQPGQKVPAELTLTGTALAPHEAAIRQLLRLQPAGDGFQATASLPVAGATVALDLSGTIDVAAERKRLTKDLEA

Foldseek 3Di:
DCPPDDPVVVVLVVQLVFLLVVLQVVCVVVVHDQQDAWEKDKAQPPHSCVVVVVVSCVSNNYDHHDPPDDQPDWDCGRNMIIGTDCVVVDPPVVVVVVVVVVVVD

Radius of gyration: 17.77 Å; Cα contacts (8 Å, |Δi|>4): 108; chains: 1; bounding box: 52×34×48 Å

Solvent-accessible surface area (backbone atoms only — not comparable to full-atom values): 6271 Å² total; per-residue (Å²): 144,66,92,84,70,49,75,66,60,51,52,46,51,51,46,52,49,50,44,53,49,53,52,51,50,50,40,49,77,71,68,49,58,93,80,54,71,34,38,28,50,74,51,32,84,97,42,86,51,48,91,41,47,69,58,54,29,65,78,63,34,42,38,70,60,57,91,84,65,53,76,74,43,74,44,80,43,86,87,27,36,45,30,33,34,56,75,88,74,56,62,62,68,61,50,50,54,51,52,53,55,64,72,77,106

Secondary structure (DSSP, 8-state):
--TT--HHHHHHHHHHHHHHHHHHHHHHHTT--TT--EEEEEE-TTSTTGGGHHHHHHHHTEEEP-TT---SEEEEETTEEEEE--GGGS-HHHHHHHHHHHH--

Nearest PDB structures (foldseek):
  1gax-assembly2_B  TM=5.872E-01  e=3.085E-04  Thermus thermophilus
  8c8u-assembly1_A  TM=6.209E-01  e=1.766E-02  Priestia megaterium

InterPro domains:
  IPR009080 Aminoacyl-tRNA synthetase, class Ia, anticodon-binding [SSF47323] (3-104)

Organism: NCBI:txid2706086

Mean predicted aligned error: 5.14 Å